Protein AF-A0A6H1Z9W2-F1 (afdb_monomer_lite)

Organism: NCBI:txid1070528

Radius of gyration: 13.36 Å; chains: 1; bounding box: 27×34×38 Å

Foldseek 3Di:
DQFFQKAKEKDAPVCCVVPVLQVVLVVVQWDWPDWDQPPVVNIIITMTGGPLGHGDDPPDDHWYWYKAFDPDPPDRHDIHTDTDDD

Secondary structure (DSSP, 8-state):
-----EEEEEEEHHHHHH-HHHHHHHHHT-EEEEEEEETTTTEEEEEEE-TTSPP--TTSPPPEEEEEE---TT-TT-EEEEEPP-

Structure (mmCIF, N/CA/C/O backbone):
data_AF-A0A6H1Z9W2-F1
#
_entry.id   AF-A0A6H1Z9W2-F1
#
loop_
_atom_sit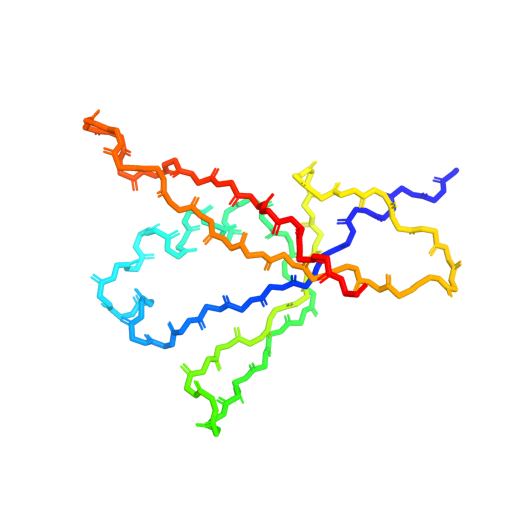e.group_PDB
_atom_site.id
_atom_site.type_symbol
_atom_site.label_atom_id
_atom_site.label_alt_id
_atom_site.label_comp_id
_atom_site.label_asym_id
_atom_site.label_entity_id
_atom_site.label_seq_id
_atom_site.pdbx_PDB_ins_code
_atom_site.Cartn_x
_atom_site.Cartn_y
_atom_site.Cartn_z
_atom_site.occupancy
_atom_site.B_iso_or_equiv
_atom_site.auth_seq_id
_atom_site.auth_comp_id
_atom_site.auth_asym_id
_atom_site.auth_atom_id
_atom_site.pdbx_PDB_model_num
ATOM 1 N N . MET A 1 1 ? -7.728 4.755 23.265 1.00 49.72 1 MET A N 1
ATOM 2 C CA . MET A 1 1 ? -8.582 4.388 22.116 1.00 49.72 1 MET A CA 1
ATOM 3 C C . MET A 1 1 ? -7.694 3.738 21.080 1.00 49.72 1 MET A C 1
ATOM 5 O O . MET A 1 1 ? -6.594 4.230 20.863 1.00 49.72 1 MET A O 1
ATOM 9 N N . ASP A 1 2 ? -8.114 2.598 20.542 1.00 60.25 2 ASP A N 1
ATOM 10 C CA . ASP A 1 2 ? -7.288 1.798 19.642 1.00 60.25 2 ASP A CA 1
ATOM 11 C C . ASP A 1 2 ? -7.329 2.395 18.227 1.00 60.25 2 ASP A C 1
ATOM 13 O O . ASP A 1 2 ? -8.396 2.489 17.626 1.00 60.25 2 ASP A O 1
ATOM 17 N N . ASN A 1 3 ? -6.182 2.879 17.748 1.00 68.50 3 ASN A N 1
ATOM 18 C CA . ASN A 1 3 ? -6.066 3.735 16.561 1.00 68.50 3 ASN A CA 1
ATOM 19 C C . ASN A 1 3 ? -5.320 3.027 15.417 1.00 68.50 3 ASN A C 1
ATOM 21 O O . ASN A 1 3 ? -4.583 3.650 14.653 1.00 68.50 3 ASN A O 1
ATOM 25 N N . ARG A 1 4 ? -5.445 1.696 15.328 1.00 80.88 4 ARG A N 1
ATOM 26 C CA . ARG A 1 4 ? -4.733 0.889 14.328 1.00 80.88 4 ARG A CA 1
ATOM 27 C C . ARG A 1 4 ? -5.307 1.145 12.936 1.00 80.88 4 ARG A C 1
ATOM 29 O O . ARG A 1 4 ? -6.318 0.559 12.552 1.00 80.88 4 ARG A O 1
ATOM 36 N N . LYS A 1 5 ? -4.634 1.997 12.172 1.00 93.62 5 LYS A N 1
ATOM 37 C CA . LYS A 1 5 ? -4.892 2.206 10.747 1.00 93.62 5 LYS A CA 1
ATOM 38 C C . LYS A 1 5 ? -4.178 1.134 9.932 1.00 93.62 5 LYS A C 1
ATOM 40 O O . LYS A 1 5 ? -3.092 1.364 9.408 1.00 93.62 5 LYS A 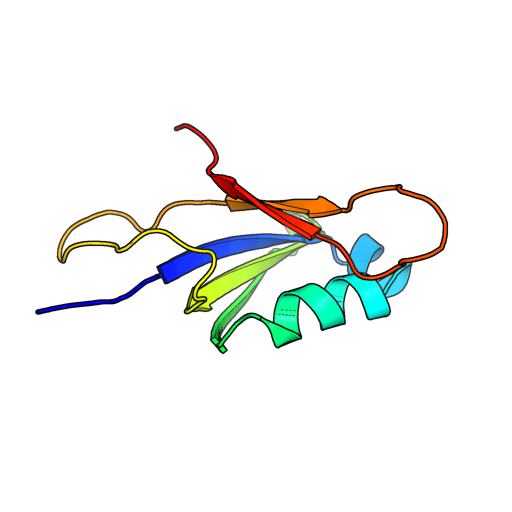O 1
ATOM 45 N N . LEU A 1 6 ? -4.734 -0.075 9.943 1.00 95.06 6 LEU A N 1
ATOM 46 C CA . LEU A 1 6 ? -4.134 -1.259 9.331 1.00 95.06 6 LEU A CA 1
ATOM 47 C C . LEU A 1 6 ? -4.789 -1.544 7.974 1.00 95.06 6 LEU A C 1
ATOM 49 O O . LEU A 1 6 ? -6.012 -1.549 7.863 1.00 95.06 6 LEU A O 1
ATOM 53 N N . GLY A 1 7 ? -3.983 -1.851 6.965 1.00 96.25 7 GLY A N 1
ATOM 54 C CA . GLY A 1 7 ? -4.454 -2.182 5.625 1.00 96.25 7 GLY A CA 1
ATOM 55 C C . GLY A 1 7 ? -3.690 -3.351 5.018 1.00 96.25 7 GLY A C 1
ATOM 56 O O . GLY A 1 7 ? -2.539 -3.620 5.371 1.00 96.25 7 GLY A O 1
ATOM 57 N N . LYS A 1 8 ? -4.351 -4.059 4.104 1.00 97.69 8 LYS A N 1
ATOM 58 C CA . LYS A 1 8 ? -3.739 -5.034 3.199 1.00 97.69 8 LYS A CA 1
ATOM 59 C C . LYS A 1 8 ? -3.648 -4.440 1.805 1.00 97.69 8 LYS A C 1
ATOM 61 O O . LYS A 1 8 ? -4.593 -3.799 1.368 1.00 97.69 8 LYS A O 1
ATOM 66 N N . PHE A 1 9 ? -2.571 -4.700 1.085 1.00 97.19 9 PHE A N 1
ATOM 67 C CA . PHE A 1 9 ? -2.477 -4.387 -0.342 1.00 97.19 9 PHE A CA 1
ATOM 68 C C . PHE A 1 9 ? -1.509 -5.354 -1.018 1.00 97.19 9 PHE A C 1
ATOM 70 O O . PHE A 1 9 ? -0.790 -6.092 -0.344 1.00 97.19 9 PHE A O 1
ATOM 77 N N . LYS A 1 10 ? -1.482 -5.371 -2.349 1.00 96.94 10 LYS A N 1
ATOM 78 C CA . LYS A 1 10 ? -0.515 -6.167 -3.110 1.00 96.94 10 LYS A CA 1
ATOM 79 C C . LYS A 1 10 ? 0.107 -5.358 -4.234 1.00 96.94 10 LYS A C 1
ATOM 81 O O . LYS A 1 10 ? -0.551 -4.495 -4.810 1.00 96.94 10 LYS A O 1
ATOM 86 N N . ILE A 1 11 ? 1.367 -5.651 -4.539 1.00 95.38 11 ILE A N 1
ATOM 87 C CA . ILE A 1 11 ? 2.081 -5.091 -5.694 1.00 95.38 11 ILE A CA 1
ATOM 88 C C . ILE A 1 11 ? 2.647 -6.255 -6.503 1.00 95.38 11 ILE A C 1
ATOM 90 O O . ILE A 1 11 ? 3.179 -7.208 -5.930 1.00 95.38 11 ILE A O 1
ATOM 94 N N . TYR A 1 12 ? 2.520 -6.206 -7.828 1.00 95.19 12 TYR A N 1
ATOM 95 C CA . TYR A 1 12 ? 3.111 -7.222 -8.693 1.00 95.19 12 TYR A CA 1
ATOM 96 C C . TYR A 1 12 ? 4.636 -7.103 -8.722 1.00 95.19 12 TYR A C 1
ATOM 98 O O . TYR A 1 12 ? 5.185 -6.000 -8.759 1.00 95.19 12 TYR A O 1
ATOM 106 N N . HIS A 1 13 ? 5.336 -8.239 -8.796 1.00 94.69 13 HIS A N 1
ATOM 107 C CA . HIS A 1 13 ? 6.801 -8.250 -8.920 1.00 94.69 13 HIS A CA 1
ATOM 108 C C . HIS A 1 13 ? 7.277 -7.449 -10.136 1.00 94.69 13 HIS A C 1
ATOM 110 O O . HIS A 1 13 ? 8.244 -6.693 -10.049 1.00 94.69 13 HIS A O 1
ATOM 116 N N . HIS A 1 14 ? 6.563 -7.560 -11.260 1.00 93.56 14 HIS A N 1
ATOM 117 C CA . HIS A 1 14 ? 6.918 -6.838 -12.481 1.00 93.56 14 HIS A CA 1
ATOM 118 C C . HIS A 1 14 ? 6.758 -5.316 -12.348 1.00 93.56 14 HIS A C 1
ATOM 120 O O . HIS A 1 14 ? 7.520 -4.579 -12.970 1.00 93.56 14 HIS A O 1
ATOM 126 N N . ASP A 1 15 ? 5.820 -4.829 -11.530 1.00 90.75 15 ASP A N 1
ATOM 127 C CA . ASP A 1 15 ? 5.641 -3.393 -11.294 1.00 90.75 15 ASP A CA 1
ATOM 128 C C . ASP A 1 15 ? 6.782 -2.822 -10.453 1.00 90.75 15 ASP A C 1
ATOM 130 O O . ASP A 1 15 ? 7.299 -1.751 -10.769 1.00 90.75 15 ASP A O 1
ATOM 134 N N . ILE A 1 16 ? 7.235 -3.573 -9.442 1.00 93.25 16 ILE A N 1
ATOM 135 C CA . ILE A 1 16 ? 8.405 -3.216 -8.626 1.00 93.25 16 ILE A CA 1
ATOM 136 C C . ILE A 1 16 ? 9.662 -3.158 -9.499 1.00 93.25 16 ILE A C 1
ATOM 138 O O . ILE A 1 16 ? 10.464 -2.239 -9.368 1.00 93.25 16 ILE A O 1
ATOM 142 N N . GLN A 1 17 ? 9.833 -4.119 -10.409 1.00 93.75 17 GLN A N 1
ATOM 143 C CA . GLN A 1 17 ? 10.989 -4.158 -11.308 1.00 93.75 17 GLN A CA 1
ATOM 144 C C . GLN A 1 17 ? 10.969 -3.034 -12.349 1.00 93.75 17 GLN A C 1
ATOM 146 O O . GLN A 1 17 ? 12.013 -2.457 -12.642 1.00 93.75 17 GLN A O 1
ATOM 151 N N . ARG A 1 18 ? 9.798 -2.722 -12.920 1.00 92.38 18 ARG A N 1
ATOM 152 C CA . ARG A 1 18 ? 9.661 -1.692 -13.963 1.00 92.38 18 ARG A CA 1
ATOM 153 C C . ARG A 1 18 ? 9.688 -0.274 -13.405 1.00 92.38 18 ARG A C 1
ATOM 155 O O . ARG A 1 18 ? 10.236 0.611 -14.048 1.00 92.38 18 ARG A O 1
ATOM 162 N N . ASN A 1 19 ? 9.075 -0.056 -12.242 1.00 90.44 19 ASN A N 1
ATOM 163 C CA . ASN A 1 19 ? 8.912 1.260 -11.625 1.00 90.44 19 ASN A CA 1
ATOM 164 C C . ASN A 1 19 ? 9.236 1.192 -10.120 1.00 90.44 19 ASN A C 1
ATOM 166 O O . ASN A 1 19 ? 8.349 1.404 -9.285 1.00 90.44 19 ASN A O 1
ATOM 170 N N . PRO A 1 20 ? 10.496 0.910 -9.741 1.00 92.56 20 PRO A N 1
ATOM 171 C CA . PRO A 1 20 ? 10.872 0.730 -8.339 1.00 92.56 20 PRO A CA 1
ATOM 172 C C . PRO A 1 20 ? 10.600 1.972 -7.488 1.00 92.56 20 PRO A C 1
ATOM 174 O O . PRO A 1 20 ? 10.266 1.840 -6.314 1.00 92.56 20 PRO A O 1
ATOM 177 N N . ASP A 1 21 ? 10.689 3.171 -8.061 1.00 91.12 21 ASP A N 1
ATOM 178 C CA . ASP A 1 21 ? 10.474 4.420 -7.323 1.00 91.12 21 ASP A CA 1
ATOM 179 C C . ASP A 1 21 ? 9.009 4.615 -6.922 1.00 91.12 21 ASP A C 1
ATOM 181 O O . ASP A 1 21 ? 8.730 5.031 -5.800 1.00 91.12 21 ASP A O 1
ATOM 185 N N . LYS A 1 22 ? 8.069 4.178 -7.768 1.00 90.12 22 LYS A N 1
ATOM 186 C CA . LYS A 1 22 ? 6.640 4.145 -7.432 1.00 90.12 22 LYS A CA 1
ATOM 187 C C . LYS A 1 22 ? 6.358 3.184 -6.279 1.00 90.12 22 LYS A C 1
ATOM 189 O O . LYS A 1 22 ? 5.632 3.531 -5.353 1.00 90.12 22 LYS A O 1
ATOM 194 N N . ALA A 1 23 ? 6.962 1.996 -6.300 1.00 92.56 23 ALA A N 1
ATOM 195 C CA . ALA A 1 23 ? 6.837 1.049 -5.195 1.00 92.56 23 ALA A CA 1
ATOM 196 C C . ALA A 1 23 ? 7.449 1.612 -3.902 1.00 92.56 23 ALA A C 1
ATOM 198 O O . ALA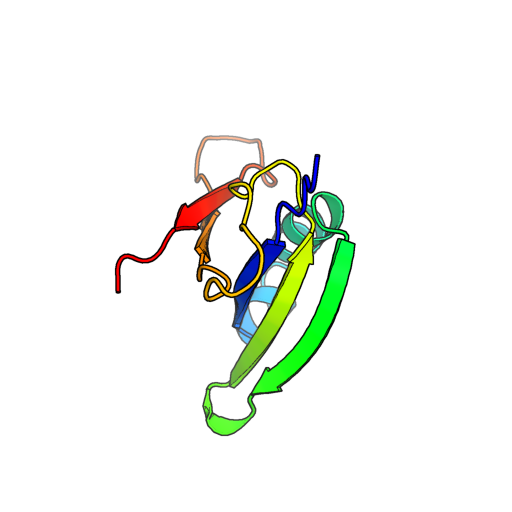 A 1 23 ? 6.822 1.540 -2.850 1.00 92.56 23 ALA A O 1
ATOM 199 N N . LYS A 1 24 ? 8.635 2.230 -3.972 1.00 93.62 24 LYS A N 1
ATOM 200 C CA . LYS A 1 24 ? 9.274 2.881 -2.818 1.00 93.62 24 LYS A CA 1
ATOM 201 C C . LYS A 1 24 ? 8.428 4.016 -2.248 1.00 93.62 24 LYS A C 1
ATOM 203 O O . LYS A 1 24 ? 8.347 4.112 -1.030 1.00 93.62 24 LYS A O 1
ATOM 208 N N . ALA A 1 25 ? 7.785 4.828 -3.090 1.00 93.31 25 ALA A N 1
ATOM 209 C CA . ALA A 1 25 ? 6.888 5.893 -2.641 1.00 93.31 25 ALA A CA 1
ATOM 210 C C . ALA A 1 25 ? 5.736 5.333 -1.791 1.00 93.31 25 ALA A C 1
ATOM 212 O O . ALA A 1 25 ? 5.454 5.854 -0.718 1.00 93.31 25 ALA A O 1
ATOM 213 N N . VAL A 1 26 ? 5.144 4.208 -2.207 1.00 94.44 26 VAL A N 1
ATOM 214 C CA . VAL A 1 26 ? 4.113 3.510 -1.417 1.00 94.44 26 VAL A CA 1
ATOM 215 C C . VAL A 1 26 ? 4.665 3.029 -0.078 1.00 94.44 26 VAL A C 1
ATOM 217 O O . VAL A 1 26 ? 4.034 3.221 0.960 1.00 94.44 26 VAL A O 1
ATOM 220 N N . MET A 1 27 ? 5.851 2.416 -0.093 1.00 94.81 27 MET A N 1
ATOM 221 C CA . MET A 1 27 ? 6.482 1.898 1.123 1.00 94.81 27 MET A CA 1
ATOM 222 C C . MET A 1 27 ? 6.890 3.015 2.091 1.00 94.81 27 MET A C 1
ATOM 224 O O . MET A 1 27 ? 6.866 2.790 3.294 1.00 94.81 27 MET A O 1
ATOM 228 N N . ALA A 1 28 ? 7.237 4.207 1.598 1.00 95.69 28 ALA A N 1
ATOM 229 C CA . ALA A 1 28 ? 7.612 5.350 2.432 1.00 95.69 28 ALA A CA 1
ATOM 230 C C . ALA A 1 28 ? 6.458 5.841 3.325 1.00 95.69 28 ALA A C 1
ATOM 232 O O . ALA A 1 28 ? 6.704 6.285 4.443 1.00 95.69 28 ALA A O 1
ATOM 233 N N . GLU A 1 29 ? 5.211 5.685 2.875 1.00 96.00 29 GLU A N 1
ATOM 234 C CA . GLU A 1 29 ? 4.004 6.045 3.636 1.00 96.00 29 GLU A CA 1
ATOM 235 C C . GLU A 1 29 ? 3.484 4.897 4.526 1.00 96.00 29 GLU A C 1
ATOM 237 O O . GLU A 1 29 ? 2.397 4.995 5.104 1.00 96.00 29 GLU A O 1
ATOM 242 N N . CYS A 1 30 ? 4.213 3.776 4.617 1.00 96.56 30 CYS A N 1
ATOM 243 C CA . CYS A 1 30 ? 3.745 2.551 5.261 1.00 96.56 30 CYS A CA 1
ATOM 244 C C . CYS A 1 30 ? 4.768 1.960 6.241 1.00 96.56 30 CYS A C 1
ATOM 246 O O . CYS A 1 30 ? 5.905 1.659 5.887 1.00 96.56 30 CYS A O 1
ATOM 248 N N . ILE A 1 31 ? 4.321 1.621 7.451 1.00 96.81 31 ILE A N 1
ATOM 249 C CA . ILE A 1 31 ? 5.045 0.692 8.326 1.00 96.81 31 ILE A CA 1
ATOM 250 C C . ILE A 1 31 ? 4.601 -0.727 7.966 1.00 96.81 31 ILE A C 1
ATOM 252 O O . ILE A 1 31 ? 3.499 -1.155 8.318 1.00 96.81 31 ILE A O 1
ATOM 256 N N . ILE A 1 32 ? 5.451 -1.461 7.247 1.00 97.12 32 ILE A N 1
ATOM 257 C CA . ILE A 1 32 ? 5.165 -2.837 6.822 1.00 97.12 32 ILE A CA 1
ATOM 258 C C . ILE A 1 32 ? 5.283 -3.789 8.014 1.00 97.12 32 ILE A C 1
ATOM 260 O O . ILE A 1 32 ? 6.348 -3.915 8.613 1.00 97.12 32 ILE A O 1
ATOM 264 N N . VAL A 1 33 ? 4.196 -4.496 8.333 1.00 95.88 33 VAL A N 1
ATOM 265 C CA . VAL A 1 33 ? 4.169 -5.498 9.415 1.00 95.88 33 VAL A CA 1
ATOM 266 C C . VAL A 1 33 ? 4.281 -6.929 8.891 1.00 95.88 33 VAL A C 1
ATOM 268 O O . VAL A 1 33 ? 4.695 -7.825 9.621 1.00 95.88 33 VAL A O 1
ATOM 271 N N . ARG A 1 34 ? 3.921 -7.159 7.623 1.00 97.38 34 ARG A N 1
ATOM 272 C CA . ARG A 1 34 ? 4.101 -8.438 6.924 1.00 97.38 34 ARG A CA 1
ATOM 273 C C . ARG A 1 34 ? 4.233 -8.197 5.426 1.00 97.38 34 ARG A C 1
ATOM 275 O O . ARG A 1 34 ? 3.485 -7.399 4.869 1.00 97.38 34 ARG A O 1
ATOM 282 N N . ALA A 1 35 ? 5.138 -8.934 4.794 1.00 97.12 35 ALA A N 1
ATOM 283 C CA . ALA A 1 35 ? 5.284 -9.021 3.348 1.00 97.12 35 ALA A CA 1
ATOM 284 C C . ALA A 1 35 ? 5.460 -10.495 2.969 1.00 97.12 35 ALA A C 1
ATOM 286 O O . ALA A 1 35 ? 6.291 -11.185 3.556 1.00 97.12 35 ALA A O 1
ATOM 287 N N . GLU A 1 36 ? 4.674 -10.983 2.016 1.00 97.94 36 GLU A N 1
ATOM 288 C CA . GLU A 1 36 ? 4.694 -12.382 1.595 1.00 97.94 36 GLU A CA 1
ATOM 289 C C . GLU A 1 36 ? 4.682 -12.480 0.073 1.00 97.94 36 GLU A C 1
ATOM 291 O O . GLU A 1 36 ? 3.832 -11.886 -0.588 1.00 97.94 36 GLU A O 1
ATOM 296 N N . SER A 1 3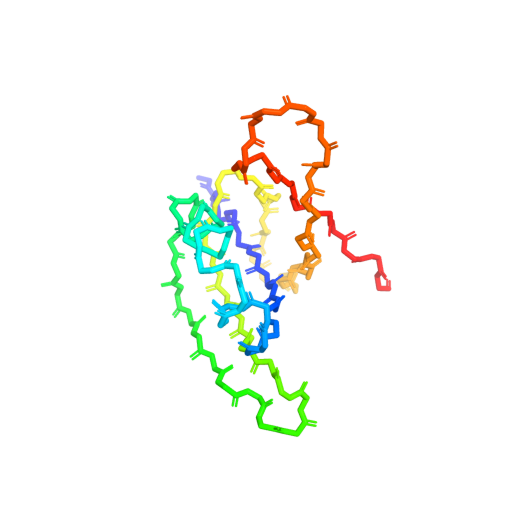7 ? 5.638 -13.221 -0.490 1.00 96.88 37 SER A N 1
ATOM 297 C CA . SER A 1 37 ? 5.687 -13.457 -1.932 1.00 96.88 37 SER A CA 1
ATOM 298 C C . SER A 1 37 ? 4.659 -14.514 -2.323 1.00 96.88 37 SER A C 1
ATOM 300 O O . SER A 1 37 ? 4.777 -15.684 -1.962 1.00 96.88 37 SER A O 1
ATOM 302 N N . MET A 1 38 ? 3.678 -14.108 -3.118 1.00 96.81 38 MET A N 1
ATOM 303 C CA . MET A 1 38 ? 2.629 -14.961 -3.657 1.00 96.81 38 MET A CA 1
ATOM 304 C C . MET A 1 38 ? 3.038 -15.418 -5.057 1.00 96.81 38 MET A C 1
ATOM 306 O O . MET A 1 38 ? 2.666 -14.814 -6.063 1.00 96.81 38 MET A O 1
ATOM 310 N N . TYR A 1 39 ? 3.834 -16.489 -5.132 1.00 91.38 39 TYR A N 1
ATOM 311 C CA . TYR A 1 39 ? 4.412 -16.972 -6.395 1.00 91.38 39 TYR A CA 1
ATOM 312 C C . TYR A 1 39 ? 3.368 -17.307 -7.468 1.00 91.38 39 TYR A C 1
ATOM 314 O O . TYR A 1 39 ? 3.582 -17.007 -8.638 1.00 91.38 39 TYR A O 1
ATOM 322 N N . HIS A 1 40 ? 2.227 -17.878 -7.075 1.00 93.56 40 HIS A N 1
ATOM 323 C CA . HIS A 1 40 ? 1.149 -18.236 -8.002 1.00 93.56 40 HIS A CA 1
ATOM 324 C C . HIS A 1 40 ? 0.433 -17.013 -8.601 1.00 93.56 40 HIS A C 1
ATOM 326 O O . HIS A 1 40 ? -0.117 -17.111 -9.692 1.00 93.56 40 HIS A O 1
ATOM 332 N N . GLU A 1 41 ? 0.468 -15.862 -7.924 1.00 92.25 41 GLU A N 1
ATOM 333 C CA . GLU A 1 41 ? -0.105 -14.596 -8.408 1.00 92.25 41 GLU A CA 1
ATOM 334 C C . GLU A 1 41 ? 0.950 -13.633 -8.968 1.00 92.25 41 GLU A C 1
ATOM 336 O O . GLU A 1 41 ? 0.604 -12.574 -9.487 1.00 92.25 41 GLU A O 1
ATOM 341 N N . ASN A 1 42 ? 2.238 -13.969 -8.856 1.00 95.44 42 ASN A N 1
ATOM 342 C CA . ASN A 1 42 ? 3.351 -13.074 -9.162 1.00 95.44 42 ASN A CA 1
ATOM 343 C C . ASN A 1 42 ? 3.244 -11.704 -8.445 1.00 95.44 42 ASN A C 1
ATOM 345 O O . ASN A 1 42 ? 3.554 -10.652 -9.018 1.00 95.44 42 ASN A O 1
ATOM 349 N N . THR A 1 43 ? 2.809 -11.716 -7.181 1.00 96.88 43 THR A N 1
ATOM 350 C CA . THR A 1 43 ? 2.666 -10.520 -6.333 1.00 96.88 43 THR A CA 1
ATOM 351 C C . THR A 1 43 ? 3.417 -10.656 -5.015 1.00 96.88 43 THR A C 1
ATOM 353 O O . THR A 1 43 ? 3.785 -11.753 -4.595 1.00 96.88 43 THR A O 1
ATOM 356 N N . ILE A 1 44 ? 3.625 -9.528 -4.341 1.00 97.12 44 ILE A N 1
ATOM 357 C CA . ILE A 1 44 ? 3.927 -9.482 -2.913 1.00 97.12 44 ILE A CA 1
ATOM 358 C C . ILE A 1 44 ? 2.686 -8.944 -2.204 1.00 97.12 44 ILE A C 1
ATOM 360 O O . ILE A 1 44 ? 2.213 -7.848 -2.516 1.00 97.12 44 ILE A O 1
ATOM 364 N N . ALA A 1 45 ? 2.152 -9.727 -1.272 1.00 97.25 45 ALA A N 1
ATOM 365 C CA . ALA A 1 45 ? 1.046 -9.344 -0.410 1.00 97.25 45 ALA A CA 1
ATOM 366 C C . ALA A 1 45 ? 1.586 -8.685 0.863 1.00 97.25 45 ALA A C 1
ATOM 368 O O . ALA A 1 45 ? 2.420 -9.256 1.569 1.00 97.25 45 ALA A O 1
ATOM 369 N N . TYR A 1 46 ? 1.088 -7.491 1.165 1.00 97.56 46 TYR A N 1
ATOM 370 C CA . TYR A 1 46 ? 1.509 -6.675 2.292 1.00 97.56 46 TYR A CA 1
ATOM 371 C C . TYR A 1 46 ? 0.389 -6.514 3.314 1.00 97.56 46 TYR A C 1
ATOM 373 O O . TYR A 1 46 ? -0.788 -6.401 2.968 1.00 97.56 46 TYR A O 1
ATOM 381 N N . ILE A 1 47 ? 0.783 -6.448 4.583 1.00 97.12 47 ILE A N 1
ATOM 382 C CA . ILE A 1 47 ? -0.008 -5.872 5.670 1.00 97.12 47 ILE A CA 1
ATOM 383 C C . ILE A 1 47 ? 0.811 -4.713 6.229 1.00 97.12 47 ILE A C 1
ATOM 385 O O . ILE A 1 47 ? 2.000 -4.887 6.516 1.00 97.12 47 ILE A O 1
ATOM 389 N N . ALA A 1 48 ? 0.192 -3.548 6.394 1.00 97.25 48 ALA A N 1
ATOM 390 C CA . ALA A 1 48 ? 0.887 -2.343 6.824 1.00 97.25 48 ALA A CA 1
ATOM 391 C C . ALA A 1 48 ? 0.022 -1.430 7.694 1.00 97.25 48 ALA A C 1
ATOM 393 O O . ALA A 1 48 ? -1.206 -1.511 7.669 1.00 97.25 48 ALA A O 1
ATOM 394 N N . ILE A 1 49 ? 0.688 -0.546 8.436 1.00 95.56 49 ILE A N 1
ATOM 395 C CA . ILE A 1 49 ? 0.083 0.586 9.137 1.00 95.56 49 ILE A CA 1
ATOM 396 C C . ILE A 1 49 ? 0.408 1.856 8.347 1.00 95.56 49 ILE A C 1
ATOM 398 O O . ILE A 1 49 ? 1.571 2.080 8.016 1.00 95.56 49 ILE A O 1
ATOM 402 N N . SER A 1 50 ? -0.597 2.673 8.041 1.00 95.81 50 SER A N 1
ATOM 403 C CA . SER A 1 50 ? -0.422 3.948 7.334 1.00 95.81 50 SER A CA 1
ATOM 404 C C . SER A 1 50 ? -1.506 4.934 7.744 1.00 95.81 50 SER A C 1
ATOM 406 O O . SER A 1 50 ? -2.641 4.538 8.006 1.00 95.81 50 SER A O 1
ATOM 408 N N . ASP A 1 51 ? -1.188 6.228 7.743 1.00 95.06 51 ASP A N 1
ATOM 409 C CA . ASP A 1 51 ? -2.183 7.273 7.979 1.00 95.06 51 ASP A CA 1
ATOM 410 C C . ASP A 1 51 ? -3.248 7.376 6.884 1.00 95.06 51 ASP A C 1
ATOM 412 O O . ASP A 1 51 ? -4.323 7.924 7.148 1.00 95.06 51 ASP A O 1
ATOM 416 N N . LEU A 1 52 ? -2.963 6.794 5.715 1.00 94.50 52 LEU A N 1
ATOM 417 C CA . LEU A 1 52 ? -3.841 6.709 4.551 1.00 94.50 52 LEU A CA 1
ATOM 418 C C . LEU A 1 52 ?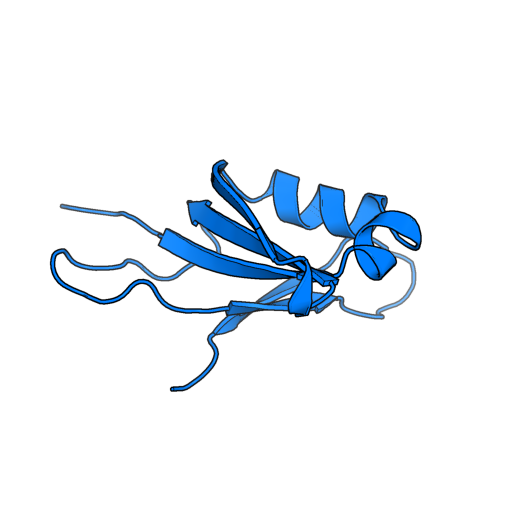 -4.908 5.604 4.667 1.00 94.50 52 LEU A C 1
ATOM 420 O O . LEU A 1 52 ? -5.797 5.529 3.821 1.00 94.50 52 LEU A O 1
ATOM 424 N N . PHE A 1 53 ? -4.835 4.744 5.689 1.00 95.44 53 PHE A N 1
ATOM 425 C CA . PHE A 1 53 ? -5.833 3.703 5.938 1.00 95.44 53 PHE A CA 1
ATOM 426 C C . PHE A 1 53 ? -6.888 4.149 6.952 1.00 95.44 53 PHE A C 1
ATOM 428 O O . PHE A 1 53 ? -6.650 4.985 7.828 1.00 95.44 53 PHE A O 1
ATOM 435 N N . GLU A 1 54 ? -8.068 3.537 6.870 1.00 92.75 54 GLU A N 1
ATOM 436 C CA . GLU A 1 54 ? -9.101 3.696 7.890 1.00 92.75 54 GLU A CA 1
ATOM 437 C C . GLU A 1 54 ? -8.714 2.998 9.206 1.00 92.75 54 GLU A C 1
ATOM 439 O O . GLU A 1 54 ? -7.939 2.038 9.230 1.00 92.75 54 GLU A O 1
ATOM 444 N N . ILE A 1 55 ? -9.284 3.461 10.320 1.00 93.56 55 ILE A N 1
ATOM 445 C CA . ILE A 1 55 ? -9.118 2.810 11.624 1.00 93.56 55 ILE A CA 1
ATOM 446 C C . ILE A 1 55 ? -9.856 1.467 11.615 1.00 93.56 55 ILE A C 1
ATOM 448 O O . ILE A 1 55 ? -11.045 1.410 11.302 1.00 93.56 55 ILE A O 1
ATOM 452 N N . VAL A 1 56 ? -9.172 0.399 12.032 1.00 89.75 56 VAL A N 1
ATOM 453 C CA . VAL A 1 56 ? -9.732 -0.957 12.106 1.00 89.75 56 VAL A CA 1
ATOM 454 C C . VAL A 1 56 ? -9.968 -1.359 13.570 1.00 89.75 56 VAL A C 1
ATOM 456 O O . VAL A 1 56 ? -9.006 -1.597 14.312 1.00 89.75 56 VAL A O 1
ATOM 459 N N . PRO A 1 57 ? -11.236 -1.492 14.013 1.00 87.62 57 PRO A N 1
ATOM 460 C CA . PRO A 1 57 ? -11.554 -1.968 15.358 1.00 87.62 57 PRO A CA 1
ATOM 461 C C . PRO A 1 57 ? -11.046 -3.395 15.618 1.00 87.62 57 PRO A C 1
ATOM 463 O O . PRO A 1 57 ? -10.871 -4.196 14.697 1.00 87.62 57 PRO A O 1
ATOM 466 N N . TYR A 1 58 ? -10.852 -3.766 16.888 1.00 84.00 58 TYR A N 1
ATOM 467 C CA . TYR A 1 58 ? -10.561 -5.163 17.233 1.00 84.00 58 TYR A CA 1
ATOM 468 C C . TYR A 1 58 ? -11.666 -6.115 16.777 1.00 84.00 58 TYR A C 1
ATOM 470 O O . TYR A 1 58 ? -12.848 -5.776 16.776 1.00 84.00 58 TYR A O 1
ATOM 478 N N . GLY A 1 59 ? -11.258 -7.324 16.389 1.00 86.56 59 GLY A N 1
ATOM 479 C CA . GLY A 1 59 ? -12.166 -8.362 15.901 1.00 86.56 59 GLY A CA 1
ATOM 480 C C . GLY A 1 59 ? -12.728 -8.104 14.501 1.00 86.56 59 GLY A C 1
ATOM 481 O O . GLY A 1 59 ? -13.483 -8.932 14.000 1.00 86.56 59 GLY A O 1
ATOM 482 N N . LYS A 1 60 ? -12.372 -6.987 13.851 1.00 89.00 60 LYS A N 1
ATOM 483 C CA . LYS A 1 60 ? -12.734 -6.720 12.457 1.00 89.00 60 LYS A CA 1
ATOM 484 C C . LYS A 1 60 ? -11.663 -7.223 11.498 1.00 89.00 60 LYS A C 1
ATOM 486 O O . LYS A 1 60 ? -10.470 -7.234 11.804 1.00 89.00 60 LYS A O 1
ATOM 491 N N . THR A 1 61 ? -12.119 -7.630 10.320 1.00 91.19 61 THR A N 1
ATOM 492 C CA . THR A 1 61 ? -11.249 -8.005 9.209 1.00 91.19 61 THR A CA 1
ATOM 493 C C . THR A 1 61 ? -10.488 -6.781 8.720 1.00 91.19 61 THR A C 1
ATOM 495 O O . THR A 1 61 ? -11.069 -5.718 8.521 1.00 91.19 61 THR A O 1
ATOM 498 N N . VAL A 1 62 ? -9.183 -6.948 8.513 1.00 93.50 62 VAL A N 1
ATOM 499 C CA . VAL A 1 62 ? -8.325 -5.908 7.937 1.00 93.50 62 VAL A CA 1
ATOM 500 C C . VAL A 1 62 ? -8.758 -5.644 6.488 1.00 93.50 62 VAL A C 1
ATOM 502 O O . VAL A 1 62 ? -8.760 -6.607 5.712 1.00 93.50 62 VAL A O 1
ATOM 505 N N . PRO A 1 63 ? -9.094 -4.397 6.114 1.00 95.25 63 PRO A N 1
ATOM 506 C CA . PRO A 1 63 ? -9.514 -4.056 4.760 1.00 95.25 63 PRO A CA 1
ATOM 507 C C . PRO A 1 63 ? -8.404 -4.281 3.735 1.00 95.25 63 PRO A C 1
ATOM 509 O O . PRO A 1 63 ? -7.215 -4.165 4.051 1.00 95.25 63 PRO A O 1
ATOM 512 N N . VAL A 1 64 ? -8.805 -4.571 2.499 1.00 97.06 64 VAL A N 1
ATOM 513 C CA . VAL A 1 64 ? -7.905 -4.660 1.346 1.00 97.06 64 VAL A CA 1
ATOM 514 C C . VAL A 1 64 ? -7.984 -3.358 0.560 1.00 97.06 64 VAL A C 1
ATOM 516 O O . VAL A 1 64 ? -9.061 -2.796 0.389 1.00 97.06 64 VAL A O 1
ATOM 519 N N . TYR A 1 65 ? -6.836 -2.876 0.105 1.00 96.88 65 TYR A N 1
ATOM 520 C CA . TYR A 1 65 ? -6.681 -1.663 -0.675 1.00 96.88 65 TYR A CA 1
ATOM 521 C C . TYR A 1 65 ? -5.938 -1.962 -1.974 1.00 96.88 65 TYR A C 1
ATOM 523 O O . TYR A 1 65 ? -4.983 -2.744 -2.014 1.00 96.88 65 TYR A O 1
ATOM 531 N N . ARG A 1 66 ? -6.341 -1.258 -3.027 1.00 94.88 66 ARG A N 1
ATOM 532 C CA . ARG A 1 66 ? -5.633 -1.136 -4.292 1.00 94.88 66 ARG A CA 1
ATOM 533 C C . ARG A 1 66 ? -4.824 0.155 -4.300 1.00 94.88 66 ARG A C 1
ATOM 535 O O . ARG A 1 66 ? -5.322 1.208 -3.913 1.00 94.88 66 ARG A O 1
ATOM 542 N N . VAL A 1 67 ? -3.586 0.073 -4.776 1.00 93.25 67 VAL A N 1
ATOM 543 C CA . VAL A 1 67 ? -2.739 1.249 -5.003 1.00 93.25 67 VAL A CA 1
ATOM 544 C C . VAL A 1 67 ? -3.039 1.813 -6.388 1.00 93.25 67 VAL A C 1
ATOM 546 O O . VAL A 1 67 ? -2.922 1.097 -7.383 1.00 93.25 67 VAL A O 1
ATOM 549 N N . LEU A 1 68 ? -3.399 3.092 -6.460 1.00 91.06 68 LEU A N 1
ATOM 550 C CA . LEU A 1 68 ? -3.629 3.810 -7.711 1.00 91.06 68 LEU A CA 1
ATOM 551 C C . LEU A 1 68 ? -2.580 4.909 -7.876 1.00 91.06 68 LEU A C 1
ATOM 553 O O . LEU A 1 68 ? -2.487 5.812 -7.048 1.00 91.06 68 LEU A O 1
ATOM 557 N N . PHE A 1 69 ? -1.803 4.856 -8.957 1.00 85.12 69 PHE A N 1
ATOM 558 C CA . PHE A 1 69 ? -0.835 5.902 -9.296 1.00 85.12 69 PHE A CA 1
ATOM 559 C C . PHE A 1 69 ? -1.490 6.967 -10.177 1.00 85.12 69 PHE A C 1
ATOM 561 O O . PHE A 1 69 ? -2.101 6.638 -11.197 1.00 85.12 69 PHE A O 1
ATOM 568 N N . LYS A 1 70 ? -1.344 8.245 -9.812 1.00 82.00 70 LYS A N 1
ATOM 569 C CA . LYS A 1 70 ? -1.880 9.359 -10.606 1.00 82.00 70 LYS A CA 1
ATOM 570 C C . LYS A 1 70 ? -0.916 9.672 -11.752 1.00 82.00 70 LYS A C 1
ATOM 572 O O . LYS A 1 70 ? 0.272 9.869 -11.535 1.00 82.00 70 LYS A O 1
ATOM 577 N N . ASN A 1 71 ? -1.432 9.729 -12.979 1.00 67.25 71 ASN A N 1
ATOM 578 C CA . ASN A 1 71 ? -0.658 10.064 -14.183 1.00 67.25 71 ASN A CA 1
ATOM 579 C C . ASN A 1 71 ? -0.736 11.567 -14.506 1.00 67.25 71 ASN A C 1
ATOM 581 O O . ASN A 1 71 ? -0.946 11.940 -15.659 1.00 67.25 71 ASN A O 1
ATOM 585 N N . LEU A 1 72 ? -0.646 12.438 -13.499 1.00 58.22 72 LEU A N 1
ATOM 586 C CA . LEU A 1 72 ? -0.660 13.882 -13.730 1.00 58.22 72 LEU A CA 1
ATOM 587 C C . LEU A 1 72 ? 0.779 14.391 -13.863 1.00 58.22 72 LEU A C 1
ATOM 589 O O . LEU A 1 72 ? 1.634 14.124 -13.029 1.00 58.22 72 LEU A O 1
ATOM 593 N N . THR A 1 73 ? 1.014 15.065 -14.987 1.00 55.09 73 THR A N 1
ATOM 594 C CA . THR A 1 73 ? 2.229 15.761 -15.435 1.00 55.09 73 THR A CA 1
ATOM 595 C C . THR A 1 73 ? 3.263 16.081 -14.342 1.00 55.09 73 THR A C 1
ATOM 597 O O . THR A 1 73 ? 2.988 16.849 -13.427 1.00 55.09 73 THR A O 1
ATOM 600 N N . ASN A 1 74 ? 4.477 15.550 -14.529 1.00 57.94 74 ASN A N 1
ATOM 601 C CA . ASN A 1 74 ? 5.743 15.808 -13.821 1.00 57.94 74 ASN A CA 1
ATOM 602 C C . ASN A 1 74 ? 5.930 15.351 -12.361 1.00 57.94 74 ASN A C 1
ATOM 604 O O . ASN A 1 74 ? 7.088 15.296 -11.949 1.00 57.94 74 ASN A O 1
ATOM 608 N N . ASP A 1 75 ? 4.901 14.937 -11.617 1.00 60.28 75 ASP A N 1
ATOM 609 C CA . ASP A 1 75 ? 5.089 14.366 -10.269 1.00 60.28 75 ASP A CA 1
ATOM 610 C C . ASP A 1 75 ? 4.979 12.834 -10.292 1.00 60.28 75 ASP A C 1
ATOM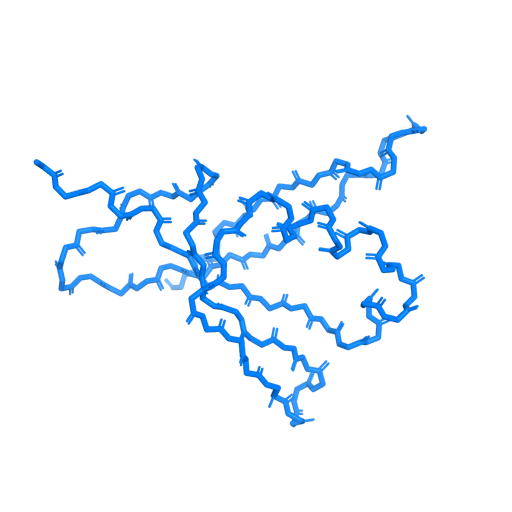 612 O O . ASP A 1 75 ? 3.901 12.243 -10.254 1.00 60.28 75 ASP A O 1
ATOM 616 N N . LEU A 1 76 ? 6.128 12.159 -10.384 1.00 59.94 76 LEU A N 1
ATOM 617 C CA . LEU A 1 76 ? 6.214 10.702 -10.577 1.00 59.94 76 LEU A CA 1
ATOM 618 C C . LEU A 1 76 ? 5.769 9.867 -9.359 1.00 59.94 76 LEU A C 1
ATOM 620 O O . LEU A 1 76 ? 5.664 8.643 -9.473 1.00 59.94 76 LEU A O 1
ATOM 624 N N . ASN A 1 77 ? 5.482 10.510 -8.222 1.00 68.31 77 ASN A N 1
ATOM 625 C CA . ASN A 1 77 ? 5.361 9.850 -6.920 1.00 68.31 77 ASN A CA 1
ATOM 626 C C . ASN A 1 77 ? 3.985 9.994 -6.252 1.00 68.31 77 ASN A C 1
ATOM 628 O O . ASN A 1 77 ? 3.829 9.592 -5.102 1.00 68.31 77 ASN A O 1
ATOM 632 N N . THR A 1 78 ? 2.974 10.540 -6.932 1.00 82.31 78 THR A N 1
ATOM 633 C CA . THR A 1 78 ? 1.634 10.658 -6.338 1.00 82.31 78 THR A CA 1
ATOM 634 C C . THR A 1 78 ? 0.830 9.365 -6.505 1.00 82.31 78 THR A C 1
ATOM 636 O O . THR A 1 78 ? 0.597 8.889 -7.621 1.00 82.31 78 THR A O 1
ATOM 639 N N . PHE A 1 79 ? 0.345 8.819 -5.391 1.00 90.12 79 PHE A N 1
ATOM 640 C CA . PHE A 1 79 ? -0.529 7.647 -5.358 1.00 90.12 79 PHE A CA 1
ATOM 641 C C . PHE A 1 79 ? -1.634 7.806 -4.310 1.00 90.12 79 PHE A C 1
ATOM 643 O O . PHE A 1 79 ? -1.595 8.710 -3.477 1.00 90.12 79 PHE A O 1
ATOM 650 N N . GLU A 1 80 ? -2.626 6.925 -4.357 1.00 93.12 80 GLU A N 1
ATOM 651 C CA . GLU A 1 80 ? -3.639 6.792 -3.313 1.00 93.12 80 GLU A CA 1
ATOM 652 C C . GLU A 1 80 ? -4.019 5.327 -3.087 1.00 93.12 80 GLU A C 1
ATOM 654 O O . GLU A 1 80 ? -3.870 4.481 -3.974 1.00 93.12 80 GLU A O 1
ATOM 659 N N . PHE A 1 81 ? -4.509 5.034 -1.883 1.00 94.19 81 PHE A N 1
ATOM 660 C CA . PHE A 1 81 ? -5.081 3.738 -1.545 1.00 94.19 81 PHE A CA 1
ATOM 661 C C . PHE A 1 81 ? -6.599 3.789 -1.696 1.00 94.19 81 PHE A C 1
ATOM 663 O O . PHE A 1 81 ? -7.281 4.528 -0.989 1.00 94.19 81 PHE A O 1
ATOM 670 N N . GLN A 1 82 ? -7.134 2.965 -2.592 1.00 94.62 82 GLN A N 1
ATOM 671 C CA . GLN A 1 82 ? -8.568 2.771 -2.761 1.00 94.62 82 GLN A CA 1
ATOM 672 C C . GLN A 1 82 ? -8.975 1.456 -2.103 1.00 94.62 82 GLN A C 1
ATOM 674 O O . GLN A 1 82 ? -8.473 0.399 -2.477 1.00 94.62 82 GLN A O 1
ATOM 679 N N . LYS A 1 83 ? -9.878 1.502 -1.124 1.00 93.38 83 LYS A N 1
ATOM 680 C CA . LYS A 1 83 ? -10.407 0.296 -0.477 1.00 93.38 83 LYS A CA 1
ATOM 681 C C . LYS A 1 83 ? -11.175 -0.554 -1.496 1.00 93.38 83 LYS A C 1
ATOM 683 O O . LYS A 1 83 ? -12.003 -0.027 -2.232 1.00 93.38 83 LYS A O 1
ATOM 688 N N . GLU A 1 84 ? -10.893 -1.852 -1.538 1.00 91.81 84 GLU A N 1
ATOM 689 C CA . GLU A 1 84 ? -11.660 -2.805 -2.337 1.00 91.81 84 GLU A CA 1
ATOM 690 C C . GLU A 1 84 ? -12.951 -3.150 -1.579 1.00 91.81 84 GLU A C 1
ATOM 692 O O . GLU A 1 84 ? -12.914 -3.562 -0.416 1.00 91.81 84 GLU A O 1
ATOM 697 N N . GLU A 1 85 ? -14.103 -2.940 -2.218 1.00 75.81 85 GLU A N 1
ATOM 698 C CA . GLU A 1 85 ? -15.387 -3.399 -1.688 1.00 75.81 85 GLU A CA 1
ATOM 699 C C . GLU A 1 85 ? -15.469 -4.921 -1.864 1.00 75.81 85 GLU A C 1
ATOM 701 O O . GLU A 1 85 ? -15.238 -5.440 -2.957 1.00 75.81 85 GLU A O 1
ATOM 706 N N . SER A 1 86 ? -15.714 -5.633 -0.761 1.00 57.91 86 SER A N 1
ATOM 707 C CA . SER A 1 86 ? -15.907 -7.090 -0.716 1.00 57.91 86 SER A CA 1
ATOM 708 C C . SER A 1 86 ? -17.374 -7.430 -0.520 1.00 57.91 86 SER A C 1
ATOM 710 O O . SER A 1 86 ? -18.022 -6.707 0.272 1.00 57.91 86 SER A O 1
#

pLDDT: mean 89.05, std 11.88, range [49.72, 97.94]

Sequence (86 aa):
MDNRKLGKFKIYHHDIQRNPDKAKAVMAECIIVRAESMYHENTIAYIAISDLFEIVPYGKTVPVYRVLFKNLTNDLNTFEFQKEES